Protein AF-A0A353N718-F1 (afdb_monomer_lite)

Sequence (107 aa):
MGDRSQQGRRRCTLPVPYPEPQVVAPNAYYANLLLEDYAGVTSELTAINQYLYHHFTVNEEYEDLNELWKCISIVEMKHEAMLAETILLLGVAPEYRTLTNNFPVYW

Radius of gyration: 17.56 Å; chains: 1; bounding box: 52×34×42 Å

Secondary structure (DSSP, 8-state):
----------TTS-SSPPPPP--SS--HHHHHHHHHHHHSSSSHHHHHHHHHHHHHHS-GGGHHHHHHHHHHHHHHHHHHHHHHHHHHHTT----SEEEETTEEEE-

Foldseek 3Di:
DDDPPPPDDLPQDDPDDDDQQDDPAADQVVLLVLLCQQANPPHLVVLLVVLVVCLVPPDPVPVVSNSNSVSVSVVSVVVNVSSQVNSVRNPHHRFNWYADVNDTDHD

pLDDT: mean 91.56, std 14.84, range [37.5, 98.81]

Structure (mmCIF, N/CA/C/O backbone):
data_AF-A0A353N718-F1
#
_entry.id   AF-A0A353N718-F1
#
loop_
_atom_site.group_PDB
_atom_site.id
_atom_site.type_symbol
_atom_site.label_atom_id
_atom_site.label_alt_id
_atom_site.label_comp_id
_atom_site.label_asym_id
_atom_site.label_entity_id
_atom_site.label_seq_id
_atom_site.pdbx_PDB_ins_code
_atom_site.Cartn_x
_atom_site.Cartn_y
_atom_site.Cartn_z
_atom_site.occupancy
_atom_site.B_iso_or_equiv
_atom_site.auth_seq_id
_atom_site.auth_comp_id
_atom_site.auth_asym_id
_atom_site.auth_atom_id
_atom_site.pdbx_PDB_model_num
ATOM 1 N N . MET A 1 1 ? -38.485 -17.674 19.501 1.00 38.97 1 MET A N 1
ATOM 2 C CA . MET A 1 1 ? -38.308 -17.084 18.155 1.00 38.97 1 MET A CA 1
ATOM 3 C C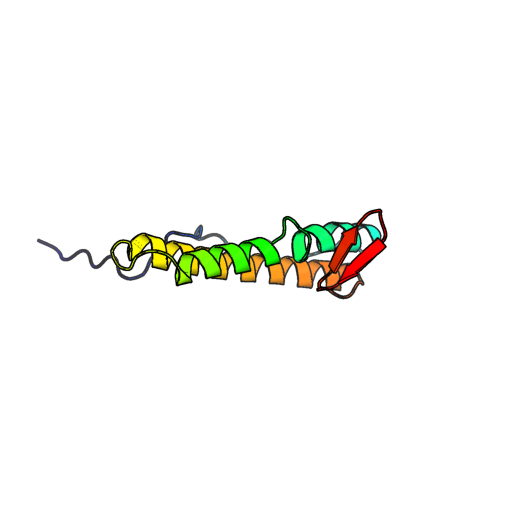 . MET A 1 1 ? -36.826 -16.816 17.992 1.00 38.97 1 MET A C 1
ATOM 5 O O . MET A 1 1 ? -36.231 -16.312 18.930 1.00 38.97 1 MET A O 1
ATOM 9 N N . GLY A 1 2 ? -36.242 -17.329 16.910 1.00 37.50 2 GLY A N 1
ATOM 10 C CA . GLY A 1 2 ? -34.827 -17.696 16.821 1.00 37.50 2 GLY A CA 1
ATOM 11 C C . GLY A 1 2 ? -33.827 -16.567 17.058 1.00 37.50 2 GLY A C 1
ATOM 12 O O . GLY A 1 2 ? -33.944 -15.488 16.481 1.00 37.50 2 GLY A O 1
ATOM 13 N N . ASP A 1 3 ? -32.834 -16.901 17.877 1.00 46.78 3 ASP A N 1
ATOM 14 C CA . ASP A 1 3 ? -31.531 -16.262 17.990 1.00 46.78 3 ASP A CA 1
ATOM 15 C C . ASP A 1 3 ? -30.881 -16.165 16.600 1.00 46.78 3 ASP A C 1
ATOM 17 O O . ASP A 1 3 ? -30.573 -17.177 15.967 1.00 46.78 3 ASP A O 1
ATOM 21 N N . ARG A 1 4 ? -30.742 -14.942 16.079 1.00 47.47 4 ARG A N 1
ATOM 22 C CA . ARG A 1 4 ? -29.850 -14.667 14.950 1.00 47.47 4 ARG A CA 1
ATOM 23 C C . ARG A 1 4 ? -28.546 -14.160 15.532 1.00 47.47 4 ARG A C 1
ATOM 25 O O . ARG A 1 4 ? -28.294 -12.955 15.538 1.00 47.47 4 ARG A O 1
ATOM 32 N N . SER A 1 5 ? -27.712 -15.091 15.967 1.00 45.16 5 SER A N 1
ATOM 33 C CA . SER A 1 5 ? -26.291 -14.847 16.130 1.00 45.16 5 SER A CA 1
ATOM 34 C C . SER A 1 5 ? -25.737 -14.356 14.785 1.00 45.16 5 SER A C 1
ATOM 36 O O . SER A 1 5 ? -25.498 -15.117 13.852 1.00 45.16 5 SER A O 1
ATOM 38 N N . GLN A 1 6 ? -25.539 -13.042 14.649 1.00 49.06 6 GLN A N 1
ATOM 39 C CA . GLN A 1 6 ? -24.755 -12.458 13.555 1.00 49.06 6 GLN A CA 1
ATOM 40 C C . GLN A 1 6 ? -23.255 -12.695 13.789 1.00 49.06 6 GLN A C 1
ATOM 42 O O . GLN A 1 6 ? -22.431 -11.802 13.610 1.00 49.06 6 GLN A O 1
ATOM 47 N N . GLN A 1 7 ? -22.880 -13.903 14.207 1.00 46.41 7 GLN A N 1
ATOM 48 C CA . GLN A 1 7 ? -21.483 -14.289 14.275 1.00 46.41 7 GLN A CA 1
ATOM 49 C C . GLN A 1 7 ? -20.967 -14.474 12.843 1.00 46.41 7 GLN A C 1
ATOM 51 O O . GLN A 1 7 ? -21.315 -15.428 12.153 1.00 46.41 7 GLN A O 1
ATOM 56 N N . GLY A 1 8 ? -20.119 -13.542 12.401 1.00 49.66 8 GLY A N 1
ATOM 57 C CA . GLY A 1 8 ? -19.012 -13.894 11.510 1.00 49.66 8 GLY A CA 1
ATOM 58 C C . GLY A 1 8 ? -19.034 -13.404 10.063 1.00 49.66 8 GLY A C 1
ATOM 59 O O . GLY A 1 8 ? -18.217 -13.883 9.281 1.00 49.66 8 GLY A O 1
ATOM 60 N N . ARG A 1 9 ? -19.876 -12.443 9.660 1.00 52.50 9 ARG A N 1
ATOM 61 C CA . ARG A 1 9 ? -19.698 -11.799 8.343 1.00 52.50 9 ARG A CA 1
ATOM 62 C C . ARG A 1 9 ? -18.868 -10.527 8.515 1.00 52.50 9 ARG A C 1
ATOM 64 O O . ARG A 1 9 ? -19.416 -9.512 8.931 1.00 52.50 9 ARG A O 1
ATOM 71 N N . ARG A 1 10 ? -17.563 -10.570 8.204 1.00 55.44 10 ARG A N 1
ATOM 72 C CA . ARG A 1 10 ? -16.724 -9.358 8.092 1.00 55.44 10 ARG A CA 1
ATOM 73 C C . ARG A 1 10 ? -17.386 -8.423 7.077 1.00 55.44 10 ARG A C 1
ATOM 75 O O . ARG A 1 10 ? -17.332 -8.681 5.877 1.00 55.44 10 ARG A O 1
ATOM 82 N N . ARG A 1 11 ? -18.076 -7.380 7.548 1.00 74.50 11 ARG A N 1
ATOM 83 C CA . ARG A 1 11 ? -18.917 -6.510 6.703 1.00 74.50 11 ARG A CA 1
ATOM 84 C C . ARG A 1 11 ? -18.116 -5.599 5.764 1.00 74.50 11 ARG A C 1
ATOM 86 O O . ARG A 1 11 ? -18.730 -4.904 4.968 1.00 74.50 11 ARG A O 1
ATOM 93 N N . CYS A 1 12 ? -16.784 -5.615 5.833 1.00 90.12 12 CYS A N 1
ATOM 94 C CA . CYS A 1 12 ? -15.924 -4.739 5.038 1.00 90.12 12 CYS A CA 1
ATOM 95 C C . CYS A 1 12 ? -15.395 -5.367 3.736 1.00 90.12 12 CYS A C 1
ATOM 97 O O . CYS A 1 12 ? -14.644 -4.721 3.019 1.00 90.12 12 CYS A O 1
ATOM 99 N N . THR A 1 13 ? -15.759 -6.617 3.420 1.00 90.88 13 THR A N 1
ATOM 100 C CA . THR A 1 13 ? -15.274 -7.308 2.209 1.00 90.88 13 THR A CA 1
ATOM 101 C C . THR A 1 13 ? -16.416 -7.881 1.386 1.00 90.88 13 THR A C 1
ATOM 103 O O . THR A 1 13 ? -17.450 -8.298 1.920 1.00 90.88 13 THR A O 1
ATOM 106 N N . LEU A 1 14 ? -16.210 -7.945 0.072 1.00 89.06 14 LEU A N 1
ATOM 107 C CA . LEU A 1 14 ? -17.060 -8.722 -0.821 1.00 89.06 14 LEU A CA 1
ATOM 108 C C . LEU A 1 14 ? -16.611 -10.193 -0.807 1.00 89.06 14 LEU A C 1
ATOM 110 O O . LEU A 1 14 ? -15.411 -10.459 -0.794 1.00 89.06 14 LEU A O 1
ATOM 114 N N . PRO A 1 15 ? -17.541 -11.166 -0.837 1.00 88.31 15 PRO A N 1
ATOM 115 C CA . PRO A 1 15 ? -17.216 -12.592 -0.836 1.00 88.31 15 PRO A CA 1
ATOM 116 C C . PRO A 1 15 ? -16.817 -13.071 -2.241 1.00 88.31 15 PRO A C 1
ATOM 118 O O . PRO A 1 15 ? -17.377 -14.034 -2.762 1.00 88.31 15 PRO A O 1
ATOM 121 N N . VAL A 1 16 ? -15.891 -12.360 -2.878 1.00 90.62 16 VAL A N 1
ATOM 122 C CA . VAL A 1 16 ? -15.348 -12.675 -4.202 1.00 90.62 16 VAL A CA 1
ATOM 123 C C . VAL A 1 16 ? -13.827 -12.769 -4.104 1.00 90.62 16 VAL A C 1
ATOM 125 O O . VAL A 1 16 ? -13.229 -12.086 -3.268 1.00 90.62 16 VAL A O 1
ATOM 128 N N . PRO A 1 17 ? -13.184 -13.635 -4.903 1.00 92.31 17 PRO A N 1
ATOM 129 C CA . PRO A 1 17 ? -11.734 -13.702 -4.925 1.00 92.31 17 PRO A CA 1
ATOM 130 C C . PRO A 1 17 ? -11.152 -12.396 -5.472 1.00 92.31 17 PRO A C 1
ATOM 132 O O . PRO A 1 17 ? -11.760 -11.724 -6.307 1.00 92.31 17 PRO A O 1
ATOM 135 N N . TYR A 1 18 ? -9.957 -12.064 -5.000 1.00 94.44 18 TYR A N 1
ATOM 136 C CA . TYR A 1 18 ? -9.150 -11.023 -5.619 1.00 94.44 18 TYR A CA 1
ATOM 137 C C . TYR A 1 18 ? -8.576 -11.545 -6.938 1.00 94.44 18 TYR A C 1
ATOM 139 O O . TYR A 1 18 ? -8.416 -12.760 -7.082 1.00 94.44 18 TYR A O 1
ATOM 147 N N . PRO A 1 19 ? -8.282 -10.667 -7.909 1.00 94.56 19 PRO A N 1
ATOM 148 C CA . PRO A 1 19 ? -7.512 -11.080 -9.069 1.00 94.56 19 PRO A CA 1
ATOM 149 C C . PRO A 1 19 ? -6.113 -11.519 -8.624 1.00 94.56 19 PRO A C 1
ATOM 151 O O . PRO A 1 19 ? -5.513 -10.892 -7.755 1.00 94.56 19 PRO A O 1
ATOM 154 N N . GLU A 1 20 ? -5.593 -12.574 -9.239 1.00 96.38 20 GLU A N 1
ATOM 155 C CA . GLU A 1 20 ? -4.209 -12.995 -9.025 1.00 96.38 20 GLU A CA 1
ATOM 156 C C . GLU A 1 20 ? -3.250 -11.980 -9.677 1.00 96.38 20 GLU A C 1
ATOM 158 O O . GLU A 1 20 ? -3.449 -11.639 -10.854 1.00 96.38 20 GLU A O 1
ATOM 163 N N . PRO A 1 21 ? -2.218 -11.493 -8.961 1.00 97.75 21 PRO A N 1
ATOM 164 C CA . PRO A 1 21 ? -1.153 -10.684 -9.546 1.00 97.75 21 PRO A CA 1
ATOM 165 C C . PRO A 1 21 ? -0.493 -11.381 -10.739 1.00 97.75 21 PRO A C 1
ATOM 167 O O . PRO A 1 21 ? -0.009 -12.507 -10.645 1.00 97.75 21 PRO A O 1
ATOM 170 N N . GLN A 1 22 ? -0.474 -10.708 -11.888 1.00 97.62 22 GLN A N 1
ATOM 171 C CA . GLN A 1 22 ? 0.092 -11.247 -13.123 1.00 97.62 22 GLN A CA 1
ATOM 172 C C . GLN A 1 22 ? 0.571 -10.133 -14.051 1.00 97.62 22 GLN A C 1
ATOM 174 O O . GLN A 1 22 ? 0.004 -9.041 -14.090 1.00 97.62 22 GLN A O 1
ATOM 179 N N . VAL A 1 23 ? 1.602 -10.430 -14.841 1.00 98.25 23 VAL A N 1
ATOM 180 C CA . VAL A 1 23 ? 2.192 -9.509 -15.819 1.00 98.25 23 VAL A CA 1
ATOM 181 C C . VAL A 1 23 ? 2.514 -10.267 -17.102 1.00 98.25 23 VAL A C 1
ATOM 183 O O . VAL A 1 23 ? 2.801 -11.461 -17.067 1.00 98.25 23 VAL A O 1
ATOM 186 N N . VAL A 1 24 ? 2.499 -9.580 -18.245 1.00 98.31 24 VAL A N 1
ATOM 187 C CA . VAL A 1 24 ? 2.893 -10.191 -19.530 1.00 98.31 24 VAL A CA 1
ATOM 188 C C . VAL A 1 24 ? 4.414 -10.351 -19.624 1.00 98.31 24 VAL A C 1
ATOM 190 O O . VAL A 1 24 ? 4.904 -11.332 -20.175 1.00 98.31 24 VAL A O 1
ATOM 193 N N . ALA A 1 25 ? 5.162 -9.381 -19.096 1.00 98.50 25 ALA A N 1
ATOM 194 C CA . ALA A 1 25 ? 6.619 -9.362 -19.057 1.00 98.50 25 ALA A CA 1
ATOM 195 C C . ALA A 1 25 ? 7.104 -8.357 -17.993 1.00 98.50 25 ALA A C 1
ATOM 197 O O . ALA A 1 25 ? 6.330 -7.471 -17.611 1.00 98.50 25 ALA A O 1
ATOM 198 N N . PRO A 1 26 ? 8.377 -8.436 -17.558 1.00 98.62 26 PRO A N 1
ATOM 199 C CA . PRO A 1 26 ? 8.990 -7.400 -16.735 1.00 98.62 26 PRO A CA 1
ATOM 200 C C . PRO A 1 26 ? 8.873 -6.012 -17.375 1.00 98.62 26 PRO A C 1
ATOM 202 O O . PRO A 1 26 ? 9.087 -5.851 -18.579 1.00 98.62 26 PRO A O 1
ATOM 205 N N . ASN A 1 27 ? 8.546 -5.001 -16.571 1.00 98.69 27 ASN A N 1
ATOM 206 C CA . ASN A 1 27 ? 8.429 -3.614 -17.013 1.00 98.69 27 ASN A CA 1
ATO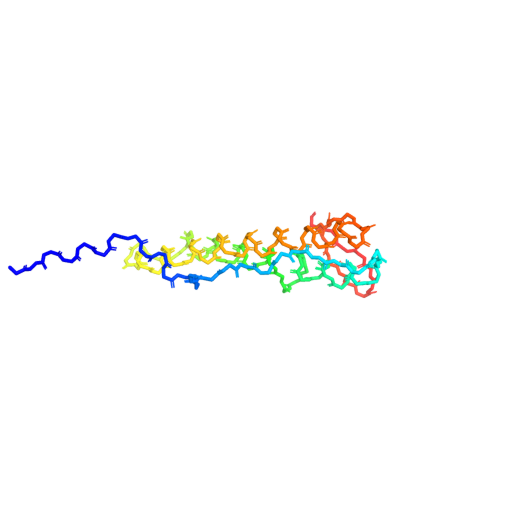M 207 C C . ASN A 1 27 ? 8.644 -2.657 -15.832 1.00 98.69 27 ASN A C 1
ATOM 209 O O . ASN A 1 27 ? 7.723 -2.339 -15.077 1.00 98.69 27 ASN A O 1
ATOM 213 N N . ALA A 1 28 ? 9.871 -2.148 -15.713 1.00 97.50 28 ALA A N 1
ATOM 214 C CA . ALA A 1 28 ? 10.256 -1.256 -14.627 1.00 97.50 28 ALA A CA 1
ATOM 215 C C . ALA A 1 28 ? 9.476 0.068 -14.620 1.00 97.50 28 ALA A C 1
ATOM 217 O O . ALA A 1 28 ? 9.267 0.638 -13.554 1.00 97.50 28 ALA A O 1
ATOM 218 N N . TYR A 1 29 ? 9.021 0.569 -15.773 1.00 97.31 29 TYR A N 1
ATOM 219 C CA . TYR A 1 29 ? 8.220 1.794 -15.812 1.00 97.31 29 TYR A CA 1
ATOM 220 C C . TYR A 1 29 ? 6.874 1.592 -15.105 1.00 97.31 29 TYR A C 1
ATOM 222 O O . TYR A 1 29 ? 6.503 2.404 -14.264 1.00 97.31 29 TYR A O 1
ATOM 230 N N . TYR A 1 30 ? 6.187 0.476 -15.365 1.00 98.38 30 TYR A N 1
ATOM 231 C CA . TYR A 1 30 ? 4.935 0.152 -14.673 1.00 98.38 30 TYR A CA 1
ATOM 232 C C . TYR A 1 30 ? 5.152 -0.125 -13.189 1.00 98.38 30 TYR A C 1
ATOM 234 O O . TYR A 1 30 ? 4.359 0.330 -12.372 1.00 98.38 30 TYR A O 1
ATOM 242 N N . ALA A 1 31 ? 6.252 -0.786 -12.826 1.00 98.12 31 ALA A N 1
ATOM 243 C CA . ALA A 1 31 ? 6.576 -1.006 -11.422 1.00 98.12 31 ALA A CA 1
ATOM 244 C C . ALA A 1 31 ? 6.755 0.319 -10.668 1.00 98.12 31 ALA A C 1
ATOM 246 O O . ALA A 1 31 ? 6.264 0.471 -9.557 1.00 98.12 31 ALA A O 1
ATOM 247 N N . ASN A 1 32 ? 7.408 1.302 -11.297 1.00 95.44 32 ASN A N 1
ATOM 248 C CA . ASN A 1 32 ? 7.581 2.633 -10.718 1.00 95.44 32 ASN A CA 1
ATOM 249 C C . ASN A 1 32 ? 6.263 3.394 -10.541 1.00 95.44 32 ASN A C 1
ATOM 251 O O . ASN A 1 32 ? 6.163 4.164 -9.593 1.00 95.44 32 ASN A O 1
ATOM 255 N N . LEU A 1 33 ? 5.270 3.182 -11.411 1.00 96.38 33 LEU A N 1
ATOM 256 C CA . LEU A 1 33 ? 3.930 3.739 -11.206 1.00 96.38 33 LEU A CA 1
ATOM 257 C C . LEU A 1 33 ? 3.252 3.090 -9.993 1.00 96.38 33 LEU A C 1
ATOM 259 O O . LEU A 1 33 ? 2.757 3.799 -9.126 1.00 96.38 33 LEU A O 1
ATOM 263 N N . LEU A 1 34 ? 3.303 1.757 -9.895 1.00 98.31 34 LEU A N 1
ATOM 264 C CA . LEU A 1 34 ? 2.696 1.023 -8.780 1.00 98.31 34 LEU A CA 1
ATOM 265 C C . LEU A 1 34 ? 3.371 1.298 -7.429 1.00 98.31 34 LEU A C 1
ATOM 267 O O . LEU A 1 34 ? 2.731 1.142 -6.396 1.00 98.31 34 LEU A O 1
ATOM 271 N N . LEU A 1 35 ? 4.639 1.721 -7.409 1.00 98.25 35 LEU A N 1
ATOM 272 C CA . LEU A 1 35 ? 5.311 2.121 -6.169 1.00 98.25 35 LEU A CA 1
ATOM 273 C C . LEU A 1 35 ? 4.654 3.346 -5.504 1.00 98.25 35 LEU A C 1
ATOM 275 O O . LEU A 1 35 ? 4.680 3.441 -4.278 1.00 98.25 35 LEU A O 1
ATOM 279 N N . GLU A 1 36 ? 4.016 4.237 -6.272 1.00 97.56 36 GLU A N 1
ATOM 280 C CA . GLU A 1 36 ? 3.247 5.349 -5.693 1.00 97.56 36 GLU A CA 1
ATOM 281 C C . GLU A 1 36 ? 1.934 4.868 -5.060 1.00 97.56 36 GLU A C 1
ATOM 283 O O . GLU A 1 36 ? 1.586 5.335 -3.979 1.00 97.56 36 GLU A O 1
ATOM 288 N N . ASP A 1 37 ? 1.256 3.885 -5.657 1.00 98.31 37 ASP A N 1
ATOM 289 C CA . ASP A 1 37 ? 0.069 3.263 -5.051 1.00 98.31 37 ASP A CA 1
ATOM 290 C C . ASP A 1 37 ? 0.442 2.386 -3.838 1.00 98.31 37 ASP A C 1
ATOM 292 O O . ASP A 1 37 ? -0.340 2.249 -2.902 1.00 98.31 37 ASP A O 1
ATOM 296 N N . TYR A 1 38 ? 1.657 1.827 -3.816 1.00 98.56 38 TYR A N 1
ATOM 297 C CA . TYR A 1 38 ? 2.181 1.006 -2.720 1.00 98.56 38 TYR A CA 1
ATOM 298 C C . TYR A 1 38 ? 2.538 1.846 -1.482 1.00 98.56 38 TYR A C 1
ATOM 300 O O . TYR A 1 38 ? 2.010 1.596 -0.400 1.00 98.56 38 TYR A O 1
ATOM 308 N N . ALA A 1 39 ? 3.390 2.871 -1.636 1.00 98.19 39 ALA A N 1
ATOM 309 C CA . ALA A 1 39 ? 3.964 3.629 -0.512 1.00 98.19 39 ALA A CA 1
ATOM 310 C C . ALA A 1 39 ? 4.001 5.160 -0.698 1.00 98.19 39 ALA A C 1
ATOM 312 O O . ALA A 1 39 ? 4.618 5.870 0.105 1.00 98.19 39 ALA A O 1
ATOM 313 N N . GLY A 1 40 ? 3.344 5.686 -1.735 1.00 96.31 40 GLY A N 1
ATOM 314 C CA . GLY A 1 40 ? 3.222 7.120 -1.992 1.00 96.31 40 GLY A CA 1
ATOM 315 C C . GLY A 1 40 ? 2.381 7.877 -0.957 1.00 96.31 40 GLY A C 1
ATOM 316 O O . GLY A 1 40 ? 1.874 7.310 0.011 1.00 96.31 40 GLY A O 1
ATOM 317 N N . VAL A 1 41 ? 2.191 9.182 -1.176 1.00 94.31 41 VAL A N 1
ATOM 318 C CA . VAL A 1 41 ? 1.401 10.066 -0.283 1.00 94.31 41 VAL A CA 1
ATOM 319 C C . VAL A 1 41 ? -0.077 9.660 -0.199 1.00 94.31 41 VAL A C 1
ATOM 321 O O . VAL A 1 41 ? -0.748 9.913 0.799 1.00 94.31 41 VAL A O 1
ATOM 324 N N . THR A 1 42 ? -0.615 9.056 -1.255 1.00 9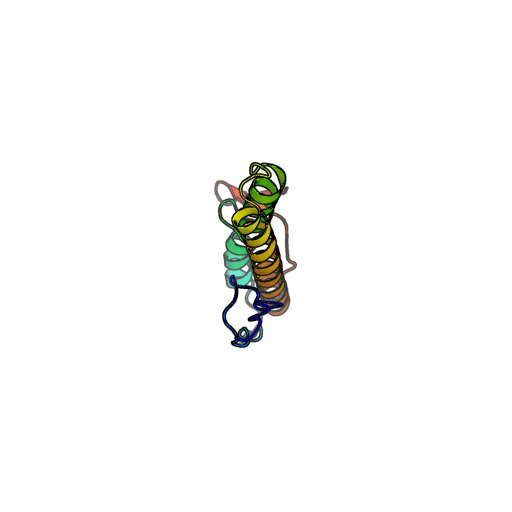6.06 42 THR A N 1
ATOM 325 C CA . THR A 1 42 ? -1.963 8.481 -1.288 1.00 96.06 42 THR A CA 1
ATOM 326 C C . THR A 1 42 ? -1.824 7.060 -1.805 1.00 96.06 42 THR A C 1
ATOM 328 O O . THR A 1 42 ? -1.767 6.846 -3.007 1.00 96.06 42 THR A O 1
ATOM 331 N N . SER A 1 43 ? -1.680 6.124 -0.873 1.00 98.31 43 SER A N 1
ATOM 332 C CA . SER A 1 43 ? -1.254 4.746 -1.121 1.00 98.31 43 SER A CA 1
ATOM 333 C C . SER A 1 43 ? -1.924 3.766 -0.168 1.00 98.31 43 SER A C 1
ATOM 335 O O . SER A 1 43 ? -2.520 4.181 0.834 1.00 98.31 43 SER A O 1
ATOM 337 N N . GLU A 1 44 ? -1.741 2.473 -0.426 1.00 98.69 44 GLU A N 1
ATOM 338 C CA . GLU A 1 44 ? -2.153 1.406 0.483 1.00 98.69 44 GLU A CA 1
ATOM 339 C C . GLU A 1 44 ? -1.458 1.535 1.844 1.00 98.69 44 GLU A C 1
ATOM 341 O O . GLU A 1 44 ? -2.128 1.494 2.874 1.00 98.69 44 GLU A O 1
ATOM 346 N N . LEU A 1 45 ? -0.152 1.833 1.885 1.00 98.56 45 LEU A N 1
ATOM 347 C CA . LEU A 1 45 ? 0.554 2.100 3.145 1.00 98.56 45 LEU A CA 1
ATOM 348 C C . LEU A 1 45 ? -0.079 3.255 3.937 1.00 98.56 45 LEU A C 1
ATOM 350 O O . LEU A 1 45 ? -0.226 3.182 5.164 1.00 98.56 45 LEU A O 1
ATOM 354 N N . THR A 1 46 ? -0.463 4.334 3.250 1.00 98.38 46 THR A N 1
ATOM 355 C CA . THR A 1 46 ? -1.138 5.473 3.889 1.00 98.38 46 THR A CA 1
ATOM 356 C C . THR A 1 46 ? -2.517 5.068 4.406 1.00 98.38 46 THR A C 1
ATOM 358 O O . THR A 1 46 ? -2.866 5.409 5.539 1.00 98.38 46 THR A O 1
ATOM 361 N N . ALA A 1 47 ? -3.286 4.311 3.622 1.00 98.75 47 ALA A N 1
ATOM 362 C CA . ALA A 1 47 ? -4.611 3.836 4.000 1.00 98.75 47 ALA A CA 1
ATOM 363 C C . ALA A 1 47 ? -4.553 2.895 5.217 1.00 98.75 47 ALA A C 1
ATOM 365 O O . ALA A 1 47 ? -5.286 3.102 6.187 1.00 98.75 47 ALA A O 1
ATOM 366 N N . ILE A 1 48 ? -3.621 1.934 5.235 1.00 98.81 48 ILE A N 1
ATOM 367 C CA . ILE A 1 48 ? -3.382 1.026 6.369 1.00 98.81 48 ILE A CA 1
ATOM 368 C C . ILE A 1 48 ? -3.184 1.821 7.653 1.00 98.81 48 ILE A C 1
ATOM 370 O O . ILE A 1 48 ? -3.892 1.593 8.638 1.00 98.81 48 ILE A O 1
ATOM 374 N N . ASN A 1 49 ? -2.241 2.764 7.638 1.00 98.56 49 ASN A N 1
ATOM 375 C CA . ASN A 1 49 ? -1.890 3.543 8.820 1.00 98.56 49 ASN A CA 1
ATOM 376 C C . ASN A 1 49 ? -3.011 4.507 9.230 1.00 98.56 49 ASN A C 1
ATOM 378 O O . ASN A 1 49 ? -3.256 4.684 10.424 1.00 98.56 49 ASN A O 1
ATOM 382 N N . GLN A 1 50 ? -3.740 5.080 8.269 1.00 98.69 50 GLN A N 1
ATOM 383 C CA . GLN A 1 50 ? -4.900 5.924 8.545 1.00 98.69 50 GLN A CA 1
ATOM 384 C C . GLN A 1 50 ? -6.006 5.140 9.265 1.00 98.69 50 GLN A C 1
ATOM 386 O O . GLN A 1 50 ? -6.507 5.585 10.299 1.00 98.69 50 GLN A O 1
ATOM 391 N N . TYR A 1 51 ? -6.373 3.960 8.765 1.00 98.56 51 TYR A N 1
ATOM 392 C CA . TYR A 1 51 ? -7.422 3.156 9.389 1.00 98.56 51 TYR A CA 1
ATOM 393 C C . TYR A 1 51 ? -6.982 2.544 10.723 1.00 98.56 51 TYR A C 1
ATOM 395 O O . TYR A 1 51 ? -7.803 2.455 11.638 1.00 98.56 51 TYR A O 1
ATOM 403 N N . LEU A 1 52 ? -5.698 2.206 10.896 1.00 98.56 52 LEU A N 1
ATOM 404 C CA . LEU A 1 52 ? -5.161 1.848 12.216 1.00 98.56 52 LEU A CA 1
ATOM 405 C C . LEU A 1 52 ? -5.270 3.009 13.200 1.00 98.56 52 LEU A C 1
ATOM 407 O O . LEU A 1 52 ? -5.721 2.814 14.326 1.00 98.56 52 LEU A O 1
ATOM 411 N N . TYR A 1 53 ? -4.912 4.221 12.779 1.00 98.56 53 TYR A N 1
ATOM 412 C CA . TYR A 1 53 ? -5.054 5.399 13.624 1.00 98.56 53 TYR A CA 1
ATOM 413 C C . TYR A 1 53 ? -6.510 5.606 14.057 1.00 98.56 53 TYR A C 1
ATOM 415 O O . TYR A 1 53 ? -6.775 5.804 15.243 1.00 98.56 53 TYR A O 1
ATOM 423 N N . HIS A 1 54 ? -7.470 5.490 13.135 1.00 98.00 54 HIS A N 1
ATOM 424 C CA . HIS A 1 54 ? -8.892 5.571 13.475 1.00 98.00 54 HIS A CA 1
ATOM 425 C C . HIS A 1 54 ? -9.327 4.460 14.440 1.00 98.00 54 HIS A C 1
ATOM 427 O O . HIS A 1 54 ? -10.052 4.735 15.393 1.00 98.00 54 HIS A O 1
ATOM 433 N N . HIS A 1 55 ? -8.857 3.225 14.245 1.00 97.44 55 HIS A N 1
ATOM 434 C CA . HIS A 1 55 ? -9.103 2.118 15.172 1.00 97.44 55 HIS A CA 1
ATOM 435 C C . HIS A 1 55 ? -8.550 2.402 16.581 1.00 97.44 55 HIS A C 1
ATOM 437 O O . HIS A 1 55 ? -9.202 2.082 17.568 1.00 97.44 55 HIS A O 1
ATOM 443 N N . PHE A 1 56 ? -7.390 3.047 16.706 1.00 97.44 56 PHE A N 1
ATOM 444 C CA . PHE A 1 56 ? -6.803 3.361 18.014 1.00 97.44 56 PHE A CA 1
ATOM 445 C C . PHE A 1 56 ? -7.407 4.584 18.709 1.00 97.44 56 PHE A C 1
ATOM 447 O O . PHE A 1 56 ? -7.219 4.746 19.912 1.00 97.44 56 PHE A O 1
ATOM 454 N N . THR A 1 57 ? -8.078 5.470 17.971 1.00 97.62 57 THR A N 1
ATOM 455 C CA . THR A 1 57 ? -8.510 6.782 18.489 1.00 97.62 57 THR A CA 1
ATOM 456 C C . THR A 1 57 ? -10.019 6.985 18.528 1.00 97.62 57 THR A C 1
ATOM 458 O O . THR A 1 57 ? -10.484 7.952 19.134 1.00 97.62 57 THR A O 1
ATOM 461 N N . VAL A 1 58 ? -10.800 6.099 17.906 1.00 96.31 58 VAL A N 1
ATOM 462 C CA . VAL A 1 58 ? -12.260 6.134 18.010 1.00 96.31 58 VAL A CA 1
ATOM 463 C C . VAL A 1 58 ? -12.701 5.898 19.458 1.00 96.31 58 VAL A C 1
ATOM 465 O O . VAL A 1 58 ? -12.122 5.090 20.179 1.00 96.31 58 VAL A O 1
ATOM 468 N N . ASN A 1 59 ? -13.736 6.619 19.887 1.00 94.50 59 ASN A N 1
ATOM 469 C CA . ASN A 1 59 ? -14.336 6.443 21.208 1.00 94.50 59 ASN A CA 1
ATOM 470 C C . ASN A 1 59 ? -14.920 5.020 21.344 1.00 94.50 59 ASN A C 1
ATOM 472 O O . ASN A 1 59 ? -15.579 4.537 20.421 1.00 94.50 59 ASN A O 1
ATOM 476 N N . GLU A 1 60 ? -14.703 4.389 22.502 1.00 90.12 60 GLU A N 1
ATOM 477 C CA . GLU A 1 60 ? -15.187 3.049 22.874 1.00 90.12 60 GLU A CA 1
ATOM 478 C C . GLU A 1 60 ? -16.712 2.887 22.723 1.00 90.12 60 GLU A C 1
ATOM 480 O O . GLU A 1 60 ? -17.208 1.786 22.506 1.00 90.12 60 GLU A O 1
ATOM 485 N N . GLU A 1 61 ? -17.476 3.983 22.763 1.00 95.38 61 GLU A N 1
ATOM 486 C CA . GLU A 1 61 ? -18.921 3.972 22.496 1.00 95.38 61 GLU A CA 1
ATOM 487 C C . GLU A 1 61 ? -19.284 3.544 21.055 1.00 95.38 61 GLU A C 1
ATOM 489 O O . GLU A 1 61 ? -20.432 3.176 20.796 1.00 95.38 61 GLU A O 1
ATOM 494 N N . TYR A 1 62 ? -18.331 3.557 20.112 1.00 94.69 62 TYR A N 1
ATOM 495 C CA . TYR A 1 62 ? -18.533 3.202 18.700 1.00 94.69 62 TYR A CA 1
ATOM 496 C C . TYR A 1 62 ? -17.834 1.892 18.300 1.00 94.69 62 TYR A C 1
ATOM 498 O O . TYR A 1 62 ? -17.121 1.838 17.296 1.00 94.69 62 TYR A O 1
ATOM 506 N N . GLU A 1 63 ? -18.070 0.819 19.052 1.00 92.25 63 GLU A N 1
ATOM 507 C CA . GLU A 1 63 ? -17.457 -0.503 18.833 1.00 92.25 63 GLU A CA 1
ATOM 508 C C . GLU A 1 63 ? -17.606 -1.029 17.388 1.00 92.25 63 GLU A C 1
ATOM 510 O O . GLU A 1 63 ? -16.637 -1.468 16.771 1.00 92.25 63 GLU A O 1
ATOM 515 N N . ASP A 1 64 ? -18.797 -0.912 16.788 1.00 92.38 64 ASP A N 1
ATOM 516 C CA . ASP A 1 64 ? -19.039 -1.352 15.403 1.00 92.38 64 ASP A CA 1
ATOM 517 C C . ASP A 1 64 ? -18.139 -0.619 14.390 1.00 92.38 64 ASP A C 1
ATOM 519 O O . ASP A 1 64 ? -17.717 -1.193 13.381 1.00 92.38 64 ASP A O 1
ATOM 523 N N . LEU A 1 65 ? -17.852 0.660 14.647 1.00 94.25 65 LEU A N 1
ATOM 524 C CA . LEU A 1 65 ? -16.984 1.480 13.807 1.00 94.25 65 LEU A CA 1
ATOM 525 C C . LEU A 1 65 ? -15.509 1.144 14.049 1.00 94.25 65 LEU A C 1
ATOM 527 O O . LEU A 1 65 ? -14.730 1.088 13.099 1.00 94.25 65 LEU A O 1
ATOM 531 N N . ASN A 1 66 ? -15.141 0.878 15.304 1.00 95.25 66 ASN A N 1
ATOM 532 C CA . ASN A 1 66 ? -13.809 0.421 15.682 1.00 95.25 66 ASN A CA 1
ATOM 533 C C . ASN A 1 66 ? -13.422 -0.865 14.933 1.00 95.25 66 ASN A C 1
ATOM 535 O O . ASN A 1 66 ? -12.378 -0.918 14.272 1.00 95.25 66 ASN A O 1
ATOM 539 N N . GLU A 1 67 ? -14.306 -1.864 14.963 1.00 94.69 67 GLU A N 1
ATOM 540 C CA . GLU A 1 67 ? -14.102 -3.131 14.263 1.00 94.69 67 GLU A CA 1
ATOM 541 C C . GLU A 1 67 ? -14.126 -2.960 12.738 1.00 94.69 67 GLU A C 1
ATOM 543 O O . GLU A 1 67 ? -13.380 -3.636 12.023 1.00 94.69 67 GLU A O 1
ATOM 548 N N . LEU A 1 68 ? -14.919 -2.018 12.211 1.00 95.62 68 LEU A N 1
ATOM 549 C CA . LEU A 1 68 ? -14.898 -1.682 10.788 1.00 95.62 68 LEU A CA 1
ATOM 550 C C . LEU A 1 68 ? -13.542 -1.102 10.355 1.00 95.62 68 LEU A C 1
ATOM 552 O O . LEU A 1 68 ? -13.003 -1.551 9.344 1.00 95.62 68 LEU A O 1
ATOM 556 N N . TRP A 1 69 ? -12.961 -0.165 11.110 1.00 97.50 69 TRP A N 1
ATOM 557 C CA . TRP A 1 69 ? -11.654 0.420 10.781 1.00 97.50 69 TRP A CA 1
ATOM 558 C C . TRP A 1 69 ? -10.531 -0.604 10.786 1.00 97.50 69 TRP A C 1
ATOM 560 O O . TRP A 1 69 ? -9.750 -0.678 9.837 1.00 97.50 69 TRP A O 1
ATOM 570 N N . LYS A 1 70 ? -10.506 -1.465 11.801 1.00 96.94 70 LYS A N 1
ATOM 571 C CA . LYS A 1 70 ? -9.581 -2.598 11.850 1.00 96.94 70 LYS A CA 1
ATOM 572 C C . LYS A 1 70 ? -9.764 -3.533 10.654 1.00 96.94 70 LYS A C 1
ATOM 574 O O . LYS A 1 70 ? -8.785 -3.963 10.049 1.00 96.94 70 LYS A O 1
ATOM 579 N N . CYS A 1 71 ? -11.012 -3.839 10.298 1.00 97.19 71 CYS A N 1
ATOM 580 C CA . CYS A 1 71 ? -11.336 -4.685 9.152 1.00 97.19 71 CYS A CA 1
ATOM 581 C C . CYS A 1 71 ? -10.808 -4.082 7.843 1.00 97.19 71 CYS A C 1
ATOM 583 O O . CYS A 1 71 ? -10.164 -4.797 7.078 1.00 97.19 71 CYS A O 1
ATOM 585 N N . ILE A 1 72 ? -11.031 -2.784 7.611 1.00 97.69 72 ILE A N 1
ATOM 586 C CA . ILE A 1 72 ? -10.552 -2.089 6.409 1.00 97.69 72 ILE A CA 1
ATOM 587 C C . ILE A 1 72 ? -9.022 -2.047 6.390 1.00 97.69 72 ILE A C 1
ATOM 589 O O . ILE A 1 72 ? -8.437 -2.404 5.380 1.00 97.69 72 ILE A O 1
ATOM 593 N N . SER A 1 73 ? -8.356 -1.745 7.508 1.00 98.50 73 SER A N 1
ATOM 594 C CA . SER A 1 73 ? -6.886 -1.775 7.574 1.00 98.50 73 SER A CA 1
ATOM 595 C C . SER A 1 73 ? -6.297 -3.127 7.141 1.00 98.50 73 SER A C 1
ATOM 597 O O . SER A 1 73 ? -5.355 -3.172 6.356 1.00 98.50 73 SER A O 1
ATOM 599 N N . ILE A 1 74 ? -6.896 -4.242 7.576 1.00 98.06 74 ILE A N 1
ATOM 600 C CA . ILE A 1 74 ? -6.488 -5.594 7.150 1.00 98.06 74 ILE A CA 1
ATOM 601 C C . ILE A 1 74 ? -6.714 -5.811 5.643 1.00 98.06 74 ILE A C 1
ATOM 603 O O . ILE A 1 74 ? -5.973 -6.564 5.011 1.00 98.06 74 ILE A O 1
ATOM 607 N N . VAL A 1 75 ? -7.744 -5.193 5.063 1.00 97.75 75 VAL A N 1
ATOM 608 C CA . VAL A 1 75 ? -8.005 -5.240 3.618 1.00 97.75 75 VAL A CA 1
ATOM 609 C C . VAL A 1 75 ? -6.939 -4.464 2.848 1.00 97.75 75 VAL A C 1
ATOM 611 O O . VAL A 1 75 ? -6.382 -5.018 1.905 1.00 97.75 75 VAL A O 1
ATOM 614 N N . GLU A 1 76 ? -6.578 -3.262 3.292 1.00 98.56 76 GLU A N 1
ATOM 615 C CA . GLU A 1 76 ? -5.525 -2.476 2.634 1.00 98.56 76 GLU A CA 1
ATOM 616 C C . GLU A 1 76 ? -4.151 -3.164 2.755 1.00 98.56 76 GLU A C 1
ATOM 618 O O . GLU A 1 76 ? -3.396 -3.193 1.791 1.00 98.56 76 GLU A O 1
ATOM 623 N N . MET A 1 77 ? -3.858 -3.867 3.863 1.00 98.75 77 MET A N 1
ATOM 624 C CA . MET A 1 77 ? -2.659 -4.728 3.966 1.00 98.75 77 MET A CA 1
ATOM 625 C C . MET A 1 77 ? -2.629 -5.821 2.891 1.00 98.75 77 MET A C 1
ATOM 627 O O . MET A 1 77 ? -1.566 -6.212 2.408 1.00 98.75 77 MET A O 1
ATOM 631 N N . LYS A 1 78 ? -3.799 -6.344 2.507 1.00 97.75 78 LYS A N 1
ATOM 632 C CA . LYS A 1 78 ? -3.901 -7.315 1.417 1.00 97.75 78 LYS A CA 1
ATOM 633 C C . LYS A 1 78 ? -3.682 -6.651 0.056 1.00 97.75 78 LYS A C 1
ATOM 635 O O . LYS A 1 78 ? -3.026 -7.254 -0.791 1.00 97.75 78 LYS A O 1
ATOM 640 N N . HIS A 1 79 ? -4.216 -5.451 -0.164 1.00 98.44 79 HIS A N 1
ATOM 641 C CA . HIS A 1 79 ? -3.979 -4.697 -1.396 1.00 98.44 79 HIS A CA 1
ATOM 642 C C . HIS A 1 79 ? -2.496 -4.341 -1.554 1.00 98.44 79 HIS A C 1
ATOM 644 O O . HIS A 1 79 ? -1.920 -4.589 -2.613 1.00 98.44 79 HIS A O 1
ATOM 650 N N . GLU A 1 80 ? -1.851 -3.879 -0.481 1.00 98.69 80 GLU A N 1
ATOM 651 C CA . GLU A 1 80 ? -0.413 -3.603 -0.447 1.00 98.69 80 GLU A CA 1
ATOM 652 C C . GLU A 1 80 ? 0.407 -4.852 -0.819 1.00 98.69 80 GLU A C 1
ATOM 654 O O . GLU A 1 80 ? 1.303 -4.776 -1.661 1.00 98.69 80 GLU A O 1
ATOM 659 N N . ALA A 1 81 ? 0.057 -6.026 -0.276 1.00 98.69 81 ALA A N 1
ATOM 660 C CA . ALA A 1 81 ? 0.706 -7.290 -0.633 1.00 98.69 81 ALA A CA 1
ATOM 661 C C . ALA A 1 81 ? 0.547 -7.637 -2.126 1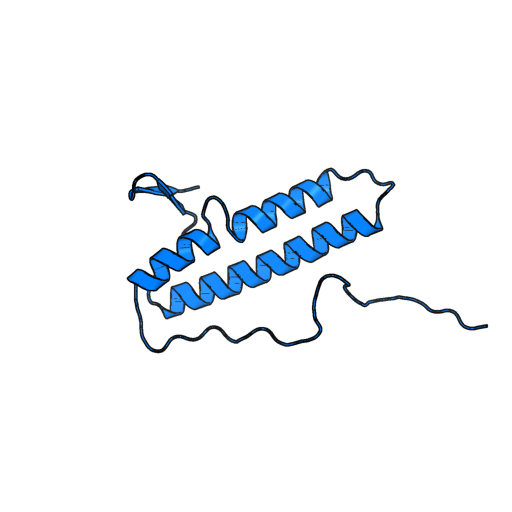.00 98.69 81 ALA A C 1
ATOM 663 O O . ALA A 1 81 ? 1.517 -8.025 -2.776 1.00 98.69 81 ALA A O 1
ATOM 664 N N . MET A 1 82 ? -0.643 -7.439 -2.699 1.00 98.69 82 MET A N 1
ATOM 665 C CA . MET A 1 82 ? -0.878 -7.665 -4.131 1.00 98.69 82 MET A CA 1
ATOM 666 C C . MET A 1 82 ? -0.075 -6.703 -5.016 1.00 98.69 82 MET A C 1
ATOM 668 O O . MET A 1 82 ? 0.429 -7.103 -6.072 1.00 98.69 82 MET A O 1
ATOM 672 N N . LEU A 1 83 ? 0.069 -5.442 -4.597 1.00 98.69 83 LEU A N 1
ATOM 673 C CA . LEU A 1 83 ? 0.932 -4.479 -5.278 1.00 98.69 83 LEU A CA 1
ATOM 674 C C . LEU A 1 83 ? 2.397 -4.910 -5.196 1.00 98.69 83 LEU A C 1
ATOM 676 O O . LEU A 1 83 ? 3.064 -4.939 -6.228 1.00 98.69 83 LEU A O 1
ATOM 680 N N . ALA A 1 84 ? 2.885 -5.321 -4.022 1.00 98.75 84 ALA A N 1
ATOM 681 C CA . ALA A 1 84 ? 4.248 -5.828 -3.855 1.00 98.75 84 ALA A CA 1
ATOM 682 C C . ALA A 1 84 ? 4.534 -7.037 -4.758 1.00 98.75 84 ALA A C 1
ATOM 684 O O . ALA A 1 84 ? 5.549 -7.059 -5.456 1.00 98.75 84 ALA A O 1
ATOM 685 N N . GLU A 1 85 ? 3.629 -8.018 -4.793 1.00 98.81 85 GLU A N 1
ATOM 686 C CA . GLU A 1 85 ? 3.729 -9.182 -5.680 1.00 98.81 85 GLU A CA 1
ATOM 687 C C . GLU A 1 85 ? 3.774 -8.760 -7.154 1.00 98.81 85 GLU A C 1
ATOM 689 O O . GLU A 1 85 ? 4.626 -9.224 -7.913 1.00 98.81 85 GLU A O 1
ATOM 694 N N . THR A 1 86 ? 2.920 -7.816 -7.558 1.00 98.81 86 THR A N 1
ATOM 695 C CA . THR A 1 86 ? 2.906 -7.291 -8.932 1.00 98.81 86 THR A CA 1
ATOM 696 C C . THR A 1 86 ? 4.206 -6.554 -9.274 1.00 98.81 86 THR A C 1
ATOM 698 O O . THR A 1 86 ? 4.767 -6.764 -10.348 1.00 98.81 86 THR A O 1
ATOM 701 N N . ILE A 1 87 ? 4.730 -5.724 -8.367 1.00 98.81 87 ILE A N 1
ATOM 702 C CA . ILE A 1 87 ? 5.995 -4.987 -8.533 1.00 98.81 87 ILE A CA 1
ATOM 703 C C . ILE A 1 87 ? 7.174 -5.960 -8.691 1.00 98.81 87 ILE A C 1
ATOM 705 O O . ILE A 1 87 ? 7.991 -5.790 -9.603 1.00 98.81 87 ILE A O 1
ATOM 709 N N . LEU A 1 88 ? 7.215 -7.020 -7.876 1.00 98.81 88 LEU A N 1
ATOM 710 C CA . LEU A 1 88 ? 8.210 -8.092 -7.981 1.00 98.81 88 LEU A CA 1
ATOM 711 C C . LEU A 1 88 ? 8.142 -8.797 -9.340 1.00 98.81 88 LEU A C 1
ATOM 713 O O . LEU A 1 88 ? 9.174 -8.985 -9.987 1.00 98.81 88 LEU A O 1
ATOM 717 N N . LEU A 1 89 ? 6.938 -9.137 -9.814 1.00 98.75 89 LEU A N 1
ATOM 718 C CA . LEU A 1 89 ? 6.734 -9.738 -11.138 1.00 98.75 89 LEU A CA 1
ATOM 719 C C . LEU A 1 89 ? 7.188 -8.813 -12.279 1.00 98.75 89 LEU A C 1
ATOM 721 O O . LEU A 1 89 ? 7.716 -9.283 -13.289 1.00 98.75 89 LEU A O 1
ATOM 725 N N . LEU A 1 90 ? 7.029 -7.496 -12.119 1.00 98.81 90 LEU A N 1
ATOM 726 C CA . LEU A 1 90 ? 7.512 -6.492 -13.071 1.00 98.81 90 LEU A CA 1
ATOM 727 C C . LEU A 1 90 ? 9.042 -6.315 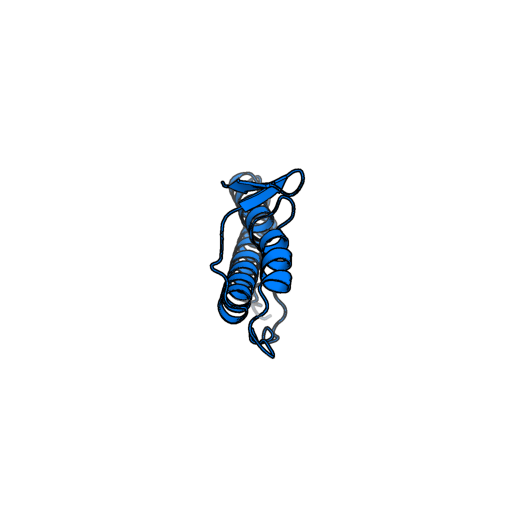-13.053 1.00 98.81 90 LEU A C 1
ATOM 729 O O . LEU A 1 90 ? 9.572 -5.614 -13.920 1.00 98.81 90 LEU A O 1
ATOM 733 N N . GLY A 1 91 ? 9.751 -6.969 -12.129 1.00 98.56 91 GLY A N 1
ATOM 734 C CA . GLY A 1 91 ? 11.212 -7.004 -12.065 1.00 98.56 91 GLY A CA 1
ATOM 735 C C . GLY A 1 91 ? 11.847 -5.893 -11.226 1.00 98.56 91 GLY A C 1
ATOM 736 O O . GLY A 1 91 ? 13.020 -5.585 -11.430 1.00 98.56 91 GLY A O 1
ATOM 737 N N . VAL A 1 92 ? 11.096 -5.280 -10.307 1.00 98.38 92 VAL A N 1
ATOM 738 C CA . VAL A 1 92 ? 11.586 -4.247 -9.379 1.00 98.38 92 VAL A CA 1
ATOM 739 C C . VAL A 1 92 ? 11.318 -4.696 -7.940 1.00 98.38 92 VAL A C 1
ATOM 741 O O . VAL A 1 92 ? 10.395 -5.465 -7.687 1.00 98.38 92 VAL A O 1
ATOM 744 N N . ALA A 1 93 ? 12.136 -4.255 -6.985 1.00 98.19 93 ALA A N 1
ATOM 745 C CA . ALA A 1 93 ? 11.870 -4.499 -5.571 1.00 98.19 93 ALA A CA 1
ATOM 746 C C . ALA A 1 93 ? 10.803 -3.512 -5.051 1.00 98.19 93 ALA A C 1
ATOM 748 O O . ALA A 1 93 ? 10.884 -2.326 -5.372 1.00 98.19 93 ALA A O 1
ATOM 749 N N . PRO A 1 94 ? 9.823 -3.954 -4.244 1.00 98.12 94 PRO A N 1
ATOM 750 C CA . PRO A 1 94 ? 8.967 -3.045 -3.493 1.00 98.12 94 PRO A CA 1
ATOM 751 C C . PRO A 1 94 ? 9.817 -2.167 -2.570 1.00 98.12 94 PRO A C 1
ATOM 753 O O . PRO A 1 94 ? 10.689 -2.665 -1.858 1.00 98.12 94 PRO A O 1
ATOM 756 N N . GLU A 1 95 ? 9.568 -0.863 -2.583 1.00 97.31 95 GLU A N 1
ATOM 757 C CA . GLU A 1 95 ? 10.325 0.126 -1.820 1.00 97.31 95 GLU A CA 1
ATOM 758 C C . GLU A 1 95 ? 9.357 1.067 -1.107 1.00 97.31 95 GLU A C 1
ATOM 760 O O . GLU A 1 95 ? 8.402 1.565 -1.702 1.00 97.31 95 GLU A O 1
ATOM 765 N N . TYR A 1 96 ? 9.636 1.358 0.162 1.00 97.56 96 TYR A N 1
ATOM 766 C CA . TYR A 1 96 ? 8.899 2.354 0.931 1.00 97.56 96 TYR A CA 1
ATOM 767 C C . TYR A 1 96 ? 9.393 3.758 0.590 1.00 97.56 96 TYR A C 1
ATOM 769 O O . TYR A 1 96 ? 10.178 4.362 1.322 1.00 97.56 96 TYR A O 1
ATOM 777 N N . ARG A 1 97 ? 8.954 4.259 -0.564 1.00 95.88 97 ARG A N 1
ATOM 778 C CA . ARG A 1 97 ? 9.289 5.594 -1.056 1.00 95.88 97 ARG A CA 1
ATOM 779 C C . ARG A 1 97 ? 8.145 6.230 -1.832 1.00 95.88 97 ARG A C 1
ATOM 781 O O . ARG A 1 97 ? 7.239 5.550 -2.294 1.00 95.88 97 ARG A O 1
ATOM 788 N N . THR A 1 98 ? 8.282 7.526 -2.068 1.00 95.25 98 THR A N 1
ATOM 789 C CA . THR A 1 98 ? 7.481 8.308 -3.017 1.00 95.25 98 THR A CA 1
ATOM 790 C C . THR A 1 98 ? 8.396 9.154 -3.902 1.00 95.25 98 THR A C 1
ATOM 792 O O . THR A 1 98 ? 9.586 9.315 -3.608 1.00 95.25 98 THR A O 1
ATOM 795 N N . LEU A 1 99 ? 7.873 9.712 -4.990 1.00 92.31 99 LEU A N 1
ATOM 796 C CA . LEU A 1 99 ? 8.576 10.668 -5.838 1.00 92.31 99 LEU A CA 1
ATOM 797 C C . LEU A 1 99 ? 8.204 12.111 -5.481 1.00 92.31 99 LEU A C 1
ATOM 799 O O . LEU A 1 99 ? 7.090 12.568 -5.715 1.00 92.31 99 LEU A O 1
ATOM 803 N N . THR A 1 100 ? 9.182 12.884 -5.010 1.00 92.62 100 THR A N 1
ATOM 804 C CA . THR A 1 100 ? 9.065 14.344 -4.868 1.00 92.62 100 THR A CA 1
ATOM 805 C C . THR A 1 100 ? 9.910 15.022 -5.936 1.00 92.62 100 THR A C 1
ATOM 807 O O . THR A 1 100 ? 11.121 14.826 -5.981 1.00 92.62 100 THR A O 1
ATOM 810 N N . ASN A 1 101 ? 9.301 15.832 -6.808 1.00 91.88 101 ASN A N 1
ATOM 811 C CA . ASN A 1 101 ? 9.992 16.468 -7.943 1.00 91.88 101 ASN A CA 1
ATOM 812 C C . ASN A 1 101 ? 10.789 15.463 -8.808 1.00 91.88 101 ASN A C 1
ATOM 814 O O . ASN A 1 101 ? 11.896 15.769 -9.243 1.00 91.88 101 ASN A O 1
ATOM 818 N N . ASN A 1 102 ? 10.242 14.262 -9.033 1.00 87.56 102 ASN A N 1
ATOM 819 C CA . ASN A 1 102 ? 10.901 13.121 -9.693 1.00 87.56 102 ASN A CA 1
ATOM 820 C C . ASN A 1 102 ? 12.139 12.550 -8.975 1.00 87.56 102 ASN A C 1
ATOM 822 O O . ASN A 1 102 ? 12.874 11.762 -9.569 1.00 87.56 102 ASN A O 1
ATOM 826 N N . PHE A 1 103 ? 12.358 12.885 -7.704 1.00 92.62 103 PHE A N 1
ATOM 827 C CA . PHE A 1 103 ? 13.396 12.273 -6.878 1.00 92.62 103 PHE A CA 1
ATOM 828 C C . PHE A 1 103 ? 12.780 11.339 -5.833 1.00 92.62 103 PHE A C 1
ATOM 830 O O . PHE A 1 103 ? 11.789 11.714 -5.202 1.00 92.62 103 PHE A O 1
ATOM 837 N N . PRO A 1 104 ? 1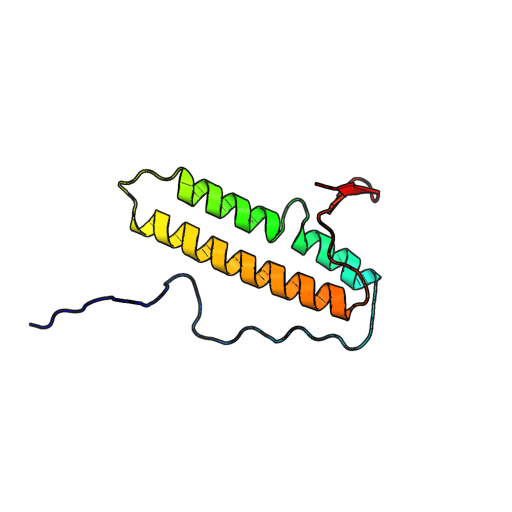3.353 10.140 -5.624 1.00 93.19 104 PRO A N 1
ATOM 838 C CA . PRO A 1 104 ? 12.875 9.222 -4.603 1.00 93.19 104 PRO A CA 1
ATOM 839 C C . PRO A 1 104 ? 13.138 9.791 -3.206 1.00 93.19 104 PRO A C 1
ATOM 841 O O . PRO A 1 104 ? 14.260 10.183 -2.880 1.00 93.19 104 PRO A O 1
ATOM 844 N N . VAL A 1 105 ? 12.097 9.803 -2.382 1.00 95.19 105 VAL A N 1
ATOM 845 C CA . VAL A 1 105 ? 12.139 10.124 -0.954 1.00 95.19 105 VAL A CA 1
ATOM 846 C C . VAL A 1 105 ? 11.638 8.900 -0.203 1.00 95.19 105 VAL A C 1
ATOM 848 O O . VAL A 1 105 ? 10.539 8.426 -0.475 1.00 95.19 105 VAL A O 1
ATOM 851 N N . TYR A 1 106 ? 12.461 8.383 0.702 1.00 94.62 106 TYR A N 1
ATOM 852 C CA . TYR A 1 106 ? 12.191 7.161 1.456 1.00 94.62 106 TYR A CA 1
ATOM 853 C C . TYR A 1 106 ? 11.598 7.485 2.825 1.00 94.62 106 TYR A C 1
ATOM 855 O O . TYR A 1 106 ? 11.882 8.552 3.383 1.00 94.62 106 TYR A O 1
ATOM 863 N N . TRP A 1 107 ? 10.808 6.549 3.343 1.00 87.50 107 TRP A N 1
ATOM 864 C CA . TRP A 1 107 ? 10.323 6.542 4.721 1.00 87.50 107 TRP A CA 1
ATOM 865 C C . TRP A 1 107 ? 11.316 5.855 5.664 1.00 87.50 107 TRP A C 1
ATOM 867 O O . TRP A 1 107 ? 11.990 4.894 5.222 1.00 87.50 107 TRP A O 1
#